Protein AF-A0A2S5W357-F1 (afdb_monomer_lite)

pLDDT: mean 71.9, std 17.05, range [41.19, 92.12]

Secondary structure (DSSP, 8-state):
------------PPP------------------------PPPPPEE-HHHHHHHHHHHHHHHH--SS--EEE--SS-EE--TTEEEEEEEEETTEEEEEEEEEEEEE-GGG-S--EEEEEEEEEE----

Structure (mmCIF, N/CA/C/O backbone):
data_AF-A0A2S5W357-F1
#
_entry.id   AF-A0A2S5W357-F1
#
loop_
_atom_site.group_PDB
_atom_site.id
_atom_site.type_symbol
_atom_site.label_atom_id
_atom_site.label_alt_id
_atom_site.label_comp_id
_atom_site.label_asym_id
_atom_site.label_entity_id
_atom_site.label_seq_id
_atom_site.pdbx_PDB_ins_code
_atom_site.Cartn_x
_atom_site.Cartn_y
_atom_site.Cartn_z
_atom_site.occupancy
_atom_site.B_iso_or_equiv
_atom_site.auth_seq_id
_atom_site.auth_comp_id
_atom_site.auth_asym_id
_atom_site.auth_atom_id
_atom_site.pdbx_PDB_model_num
ATOM 1 N N . MET A 1 1 ? -16.949 -3.549 -40.403 1.00 44.03 1 MET A N 1
ATOM 2 C CA . MET A 1 1 ? -16.863 -5.021 -40.494 1.00 44.03 1 MET A CA 1
ATOM 3 C C . MET A 1 1 ? -15.623 -5.370 -41.298 1.00 44.03 1 MET A C 1
ATOM 5 O O . MET A 1 1 ? -15.683 -5.336 -42.517 1.00 44.03 1 MET A O 1
ATOM 9 N N . LEU A 1 2 ? -14.499 -5.624 -40.631 1.00 41.19 2 LEU A N 1
ATOM 10 C CA . LEU A 1 2 ? -13.379 -6.359 -41.217 1.00 41.19 2 LEU A CA 1
ATOM 11 C C . LEU A 1 2 ? -12.929 -7.363 -40.164 1.00 41.19 2 LEU A C 1
ATOM 13 O O . LEU A 1 2 ? -12.355 -7.003 -39.142 1.00 41.19 2 LEU A O 1
ATOM 17 N N . ASP A 1 3 ? -13.316 -8.598 -40.427 1.00 41.88 3 ASP A N 1
ATOM 18 C CA . ASP A 1 3 ? -12.943 -9.803 -39.713 1.00 41.88 3 ASP A CA 1
ATOM 19 C C . ASP A 1 3 ? -12.015 -10.614 -40.640 1.00 41.88 3 ASP A C 1
ATOM 21 O O . ASP A 1 3 ? -11.984 -10.366 -41.848 1.00 41.88 3 ASP A O 1
ATOM 25 N N . LEU A 1 4 ? -11.335 -11.602 -40.057 1.00 44.12 4 LEU A N 1
ATOM 26 C CA . LEU A 1 4 ? -10.499 -12.656 -40.658 1.00 44.12 4 LEU A CA 1
ATOM 27 C C . LEU A 1 4 ? -8.994 -12.385 -40.890 1.00 44.12 4 LEU A C 1
ATOM 29 O O . LEU A 1 4 ? -8.547 -11.927 -41.935 1.00 44.12 4 LEU A O 1
ATOM 33 N N . HIS A 1 5 ? -8.231 -12.784 -39.864 1.00 45.47 5 HIS A N 1
ATOM 34 C CA . HIS A 1 5 ? -7.127 -13.767 -39.839 1.00 45.47 5 HIS A CA 1
ATOM 35 C C . HIS A 1 5 ? -6.229 -14.025 -41.085 1.00 45.47 5 HIS A C 1
ATOM 37 O O . HIS A 1 5 ? -6.704 -14.125 -42.214 1.00 45.47 5 HIS A O 1
ATOM 43 N N . PRO A 1 6 ? -4.915 -14.268 -40.859 1.00 57.97 6 PRO A N 1
ATOM 44 C CA . PRO A 1 6 ? -3.884 -14.414 -41.894 1.00 57.97 6 PRO A CA 1
ATOM 45 C C . PRO A 1 6 ? -3.855 -15.800 -42.573 1.00 57.97 6 PRO A C 1
ATOM 47 O O . PRO A 1 6 ? -4.097 -16.816 -41.915 1.00 57.97 6 PRO A O 1
ATOM 50 N N . PRO A 1 7 ? -3.429 -15.897 -43.849 1.00 52.69 7 PRO A N 1
ATOM 51 C CA . PRO A 1 7 ? -3.085 -17.175 -44.453 1.00 52.69 7 PRO A CA 1
ATOM 52 C C . PRO A 1 7 ? -1.641 -17.599 -44.126 1.00 52.69 7 PRO A C 1
ATOM 54 O O . PRO A 1 7 ? -0.664 -16.997 -44.560 1.00 52.69 7 PRO A O 1
ATOM 57 N N . VAL A 1 8 ? -1.557 -18.680 -43.349 1.00 48.19 8 VAL A N 1
ATOM 58 C CA . VAL A 1 8 ? -0.838 -19.933 -43.649 1.00 48.19 8 VAL A CA 1
ATOM 59 C C . VAL A 1 8 ? 0.577 -19.828 -44.245 1.00 48.19 8 VAL A C 1
ATOM 61 O O . VAL A 1 8 ? 0.796 -19.499 -45.408 1.00 48.19 8 VAL A O 1
ATOM 64 N N . ALA A 1 9 ? 1.529 -20.286 -43.430 1.00 46.00 9 ALA A N 1
ATOM 65 C CA . ALA A 1 9 ? 2.921 -20.560 -43.754 1.00 46.00 9 ALA A CA 1
ATOM 66 C C . ALA A 1 9 ? 3.097 -21.506 -44.959 1.00 46.00 9 ALA A C 1
ATOM 68 O O . ALA A 1 9 ? 2.652 -22.656 -44.941 1.00 46.00 9 ALA A O 1
ATOM 69 N N . LEU A 1 10 ? 3.850 -21.050 -45.964 1.00 43.28 10 LEU A N 1
ATOM 70 C CA . LEU A 1 10 ? 4.354 -21.879 -47.057 1.00 43.28 10 LEU A CA 1
ATOM 71 C C . LEU A 1 10 ? 5.835 -22.210 -46.836 1.00 43.28 10 LEU A C 1
ATOM 73 O O . LEU A 1 10 ? 6.728 -21.370 -46.798 1.00 43.28 10 LEU A O 1
ATOM 77 N N . LYS A 1 11 ? 6.028 -23.511 -46.647 1.00 42.84 11 LYS A N 1
ATOM 78 C CA . LYS A 1 11 ? 7.228 -24.271 -46.317 1.00 42.84 11 LYS A CA 1
ATOM 79 C C . LYS A 1 11 ? 8.276 -24.189 -47.434 1.00 42.84 11 LYS A C 1
ATOM 81 O O . LYS A 1 11 ? 8.133 -24.843 -48.465 1.00 42.84 11 LYS A O 1
ATOM 86 N N . ALA A 1 12 ? 9.355 -23.440 -47.214 1.00 43.25 12 ALA A N 1
ATOM 87 C CA . ALA A 1 12 ? 10.519 -23.454 -48.096 1.00 43.25 12 ALA A CA 1
ATOM 88 C C . ALA A 1 12 ? 11.345 -24.732 -47.856 1.00 43.25 12 ALA A C 1
ATOM 90 O O . ALA A 1 12 ? 11.913 -24.930 -46.783 1.00 43.25 12 ALA A O 1
ATOM 91 N N . ARG A 1 13 ? 11.389 -25.625 -48.853 1.00 46.72 13 ARG A N 1
ATOM 92 C CA . ARG A 1 13 ? 12.332 -26.752 -48.913 1.00 46.72 13 ARG A CA 1
ATOM 93 C C . ARG A 1 13 ? 13.690 -26.227 -49.395 1.00 46.72 13 ARG A C 1
ATOM 95 O O . ARG A 1 13 ? 13.759 -25.789 -50.543 1.00 46.72 13 ARG A O 1
ATOM 102 N N . PRO A 1 14 ? 14.773 -26.298 -48.607 1.00 45.72 14 PRO A N 1
ATOM 103 C CA . PRO A 1 14 ? 16.099 -26.069 -49.152 1.00 45.72 14 PRO A CA 1
ATOM 104 C C . PRO A 1 14 ? 16.540 -27.288 -49.969 1.00 45.72 14 PRO A C 1
ATOM 106 O O . PRO A 1 14 ? 16.554 -28.430 -49.509 1.00 45.72 14 PRO A O 1
ATOM 109 N N . SER A 1 15 ? 16.838 -26.994 -51.230 1.00 43.06 15 SER A N 1
ATOM 110 C CA . SER A 1 15 ? 17.307 -27.894 -52.272 1.00 43.06 15 SER A CA 1
ATOM 111 C C . SER A 1 15 ? 18.612 -28.582 -51.863 1.00 43.06 15 SER A C 1
ATOM 113 O O . SER A 1 15 ? 19.603 -27.930 -51.537 1.00 43.06 15 SER A O 1
ATOM 115 N N . ALA A 1 16 ? 18.604 -29.912 -51.893 1.00 49.97 16 ALA A N 1
ATOM 116 C CA . ALA A 1 16 ? 19.774 -30.746 -51.685 1.00 49.97 16 ALA A CA 1
ATOM 117 C C . ALA A 1 16 ? 20.784 -30.534 -52.822 1.00 49.97 16 ALA A C 1
ATOM 119 O O . ALA A 1 16 ? 20.517 -30.889 -53.971 1.00 49.97 16 ALA A O 1
ATOM 120 N N . ARG A 1 17 ? 21.973 -30.006 -52.514 1.00 50.59 17 ARG A N 1
ATOM 121 C CA . ARG A 1 17 ? 23.129 -30.106 -53.411 1.00 50.59 17 ARG A CA 1
ATOM 122 C C . ARG A 1 17 ? 24.442 -30.219 -52.638 1.00 50.59 17 ARG A C 1
ATOM 124 O O . ARG A 1 17 ? 24.910 -29.262 -52.043 1.00 50.59 17 ARG A O 1
ATOM 131 N N . ARG A 1 18 ? 25.039 -31.404 -52.805 1.00 47.56 18 ARG A N 1
ATOM 132 C CA . ARG A 1 18 ? 26.473 -31.737 -52.764 1.00 47.56 18 ARG A CA 1
ATOM 133 C C . ARG A 1 18 ? 27.181 -31.689 -51.406 1.00 47.56 18 ARG A C 1
ATOM 135 O O . ARG A 1 18 ? 27.833 -30.726 -51.034 1.00 47.56 18 ARG A O 1
ATOM 142 N N . THR A 1 19 ? 27.165 -32.857 -50.773 1.00 50.59 19 THR A N 1
ATOM 143 C CA . THR A 1 19 ? 28.212 -33.392 -49.897 1.00 50.59 19 THR A CA 1
ATOM 144 C C . THR A 1 19 ? 29.524 -33.613 -50.662 1.00 50.59 19 THR A C 1
ATOM 146 O O . THR A 1 19 ? 29.613 -34.562 -51.435 1.00 50.59 19 THR A O 1
ATOM 149 N N . VAL A 1 20 ? 30.528 -32.767 -50.427 1.00 47.44 20 VAL A N 1
ATOM 150 C CA . VAL A 1 20 ? 31.981 -33.038 -50.530 1.00 47.44 20 VAL A CA 1
ATOM 151 C C . VAL A 1 20 ? 32.603 -31.984 -49.597 1.00 47.44 20 VAL A C 1
ATOM 153 O O . VAL A 1 20 ? 32.509 -30.801 -49.882 1.00 47.44 20 VAL A O 1
ATOM 156 N N . GLY A 1 21 ? 33.026 -32.272 -48.370 1.00 45.06 21 GLY A N 1
ATOM 157 C CA . GLY A 1 21 ? 34.066 -33.223 -48.019 1.00 45.06 21 GLY A CA 1
ATOM 158 C C . GLY A 1 21 ? 35.391 -32.472 -47.932 1.00 45.06 21 GLY A C 1
ATOM 159 O O . GLY A 1 21 ? 36.108 -32.501 -48.911 1.00 45.06 21 GLY A O 1
ATOM 160 N N . TRP A 1 22 ? 35.692 -31.818 -46.803 1.00 43.44 22 TRP A N 1
ATOM 161 C CA . TRP A 1 22 ? 37.060 -31.498 -46.370 1.00 43.44 22 TRP A CA 1
ATOM 162 C C . TRP A 1 22 ? 37.102 -31.515 -44.840 1.00 43.44 22 TRP A C 1
ATOM 164 O O . TRP A 1 22 ? 36.551 -30.656 -44.156 1.00 43.44 22 TRP A O 1
ATOM 174 N N . VAL A 1 23 ? 37.710 -32.581 -44.328 1.00 50.44 23 VAL A N 1
ATOM 175 C CA . VAL A 1 23 ? 38.235 -32.688 -42.971 1.00 50.44 23 VAL A CA 1
ATOM 176 C C . VAL A 1 23 ? 39.488 -31.815 -42.882 1.00 50.44 23 VAL A C 1
ATOM 178 O O . VAL A 1 23 ? 40.241 -31.725 -43.848 1.00 50.44 23 VAL A O 1
ATOM 181 N N . ALA A 1 24 ? 39.721 -31.301 -41.674 1.00 46.69 24 ALA A N 1
ATOM 182 C CA . ALA A 1 24 ? 40.956 -30.731 -41.140 1.00 46.69 24 ALA A CA 1
ATOM 183 C C . ALA A 1 24 ? 41.058 -29.200 -41.111 1.00 46.69 24 ALA A C 1
ATOM 185 O O . ALA A 1 24 ? 40.711 -28.493 -42.048 1.00 46.69 24 ALA A O 1
ATOM 186 N N . LEU A 1 25 ? 41.663 -28.758 -40.003 1.00 48.97 25 LEU A N 1
ATOM 187 C CA . LEU A 1 25 ? 42.174 -27.423 -39.711 1.00 48.97 25 LEU A CA 1
ATOM 188 C C . LEU A 1 25 ? 41.140 -26.377 -39.281 1.00 48.97 25 LEU A C 1
ATOM 190 O O . LEU A 1 25 ? 40.633 -25.600 -40.080 1.00 48.97 25 LEU A O 1
ATOM 194 N N . SER A 1 26 ? 40.922 -26.287 -37.966 1.00 47.47 26 SER A N 1
ATOM 195 C CA . SER A 1 26 ? 41.348 -25.112 -37.184 1.00 47.47 26 SER A CA 1
ATOM 196 C C . SER A 1 26 ? 41.076 -25.353 -35.696 1.00 47.47 26 SER A C 1
ATOM 198 O O . SER A 1 26 ? 39.997 -25.081 -35.177 1.00 47.47 26 SER A O 1
ATOM 200 N N . LEU A 1 27 ? 42.089 -25.891 -35.007 1.00 53.50 27 LEU A N 1
ATOM 201 C CA . LEU A 1 27 ? 42.325 -25.564 -33.602 1.00 53.50 27 LEU A CA 1
ATOM 202 C C . LEU A 1 27 ? 42.475 -24.034 -33.473 1.00 53.50 27 LEU A C 1
ATOM 204 O O . LEU A 1 27 ? 43.010 -23.408 -34.381 1.00 53.50 27 LEU A O 1
ATOM 208 N N . LEU A 1 28 ? 42.091 -23.487 -32.315 1.00 48.28 28 LEU A N 1
ATOM 209 C CA . LEU A 1 28 ? 42.114 -22.067 -31.916 1.00 48.28 28 LEU A CA 1
ATOM 210 C C . LEU A 1 28 ? 40.878 -21.242 -32.307 1.00 48.28 28 LEU A C 1
ATOM 212 O O . LEU A 1 28 ? 40.906 -20.342 -33.140 1.00 48.28 28 LEU A O 1
ATOM 216 N N . SER A 1 29 ? 39.802 -21.441 -31.554 1.00 47.69 29 SER A N 1
ATOM 217 C CA . SER A 1 29 ? 38.907 -20.336 -31.184 1.00 47.69 29 SER A CA 1
ATOM 218 C C . SER A 1 29 ? 38.490 -20.488 -29.724 1.00 47.69 29 SER A C 1
ATOM 220 O O . SER A 1 29 ? 37.317 -20.431 -29.378 1.00 47.69 29 SER A O 1
ATOM 222 N N . LEU A 1 30 ? 39.480 -20.701 -28.849 1.00 52.53 30 LEU A N 1
ATOM 223 C CA . LEU A 1 30 ? 39.346 -20.528 -27.401 1.00 52.53 30 LEU A CA 1
ATOM 224 C C . LEU A 1 30 ? 39.352 -19.012 -27.099 1.00 52.53 30 LEU A C 1
ATOM 226 O O . LEU A 1 30 ? 40.248 -18.482 -26.452 1.00 52.53 30 LEU A O 1
ATOM 230 N N . GLY A 1 31 ? 38.406 -18.287 -27.699 1.00 49.78 31 GLY A N 1
ATOM 231 C CA . GLY A 1 31 ? 38.262 -16.842 -27.574 1.00 49.78 31 GLY A CA 1
ATOM 232 C C . GLY A 1 31 ? 37.367 -16.510 -26.390 1.00 49.78 31 GLY A C 1
ATOM 233 O O . GLY A 1 31 ? 36.153 -16.634 -26.491 1.00 49.78 31 GLY A O 1
ATOM 234 N N . CYS A 1 32 ? 37.996 -16.140 -25.275 1.00 48.06 32 CYS A N 1
ATOM 235 C CA . CYS A 1 32 ? 37.459 -15.442 -24.106 1.00 48.06 32 CYS A CA 1
ATOM 236 C C . CYS A 1 32 ? 35.949 -15.119 -24.115 1.00 48.06 32 CYS A C 1
ATOM 238 O O . CYS A 1 32 ? 35.547 -13.993 -24.395 1.00 48.06 32 CYS A O 1
ATOM 240 N N . LEU A 1 33 ? 35.122 -16.056 -23.648 1.00 50.97 33 LEU A N 1
ATOM 241 C CA . LEU A 1 33 ? 33.847 -15.745 -22.983 1.00 50.97 33 LEU A CA 1
ATOM 242 C C . LEU A 1 33 ? 34.107 -15.476 -21.490 1.00 50.97 33 LEU A C 1
ATOM 244 O O . LEU A 1 33 ? 33.464 -16.031 -20.606 1.00 50.97 33 LEU A O 1
ATOM 248 N N . THR A 1 34 ? 35.112 -14.657 -21.185 1.00 54.38 34 THR A N 1
ATOM 249 C CA . THR A 1 34 ? 35.384 -14.193 -19.824 1.00 54.38 34 THR A CA 1
ATOM 250 C C . THR A 1 34 ? 34.930 -12.751 -19.701 1.00 54.38 34 THR A C 1
ATOM 252 O O . THR A 1 34 ? 35.588 -11.843 -20.203 1.00 54.38 34 THR A O 1
ATOM 255 N N . GLY A 1 35 ? 33.837 -12.556 -18.968 1.00 52.12 35 GLY A N 1
ATOM 256 C CA . GLY A 1 35 ? 33.705 -11.373 -18.128 1.00 52.12 35 GLY A CA 1
ATOM 257 C C . GLY A 1 35 ? 32.942 -10.201 -18.723 1.00 52.12 35 GLY A C 1
ATOM 258 O O . GLY A 1 35 ? 33.390 -9.070 -18.593 1.00 52.12 35 GLY A O 1
ATOM 259 N N . LEU A 1 36 ? 31.736 -10.429 -19.245 1.00 54.34 36 LEU A N 1
ATOM 260 C CA . LEU A 1 36 ? 30.692 -9.433 -19.016 1.00 54.34 36 LEU A CA 1
ATOM 261 C C . LEU A 1 36 ? 30.061 -9.765 -17.659 1.00 54.34 36 LEU A C 1
ATOM 263 O O . LEU A 1 36 ? 29.008 -10.394 -17.578 1.00 54.34 36 LEU A O 1
ATOM 267 N N . PHE A 1 37 ? 30.746 -9.400 -16.570 1.00 57.56 37 PHE A N 1
ATOM 268 C CA . PHE A 1 37 ? 30.045 -9.180 -15.310 1.00 57.56 37 PHE A CA 1
ATOM 269 C C . PHE A 1 37 ? 29.103 -8.016 -15.592 1.00 57.56 37 PHE A C 1
ATOM 271 O O . PHE A 1 37 ? 29.499 -6.854 -15.546 1.00 57.56 37 PHE A O 1
ATOM 278 N N . ALA A 1 38 ? 27.877 -8.335 -16.001 1.00 57.25 38 ALA A N 1
ATOM 279 C CA . ALA A 1 38 ? 26.797 -7.381 -15.991 1.00 57.25 38 ALA A CA 1
ATOM 280 C C . ALA A 1 38 ? 26.681 -6.928 -14.536 1.00 57.25 38 ALA A C 1
ATOM 282 O O . ALA A 1 38 ? 26.153 -7.652 -13.694 1.00 57.25 38 ALA A O 1
ATOM 283 N N . SER A 1 39 ? 27.241 -5.759 -14.230 1.00 55.88 39 SER A N 1
ATOM 284 C CA . SER A 1 39 ? 26.884 -4.986 -13.052 1.00 55.88 39 SER A CA 1
ATOM 285 C C . SER A 1 39 ? 25.405 -4.658 -13.208 1.00 55.88 39 SER A C 1
ATOM 287 O O . SER A 1 39 ? 25.053 -3.595 -13.714 1.00 55.88 39 SER A O 1
ATOM 289 N N . GLN A 1 40 ? 24.530 -5.615 -12.886 1.00 60.47 40 GLN A N 1
ATOM 290 C CA . GLN A 1 40 ? 23.112 -5.338 -12.769 1.00 60.47 40 GLN A CA 1
ATOM 291 C C . GLN A 1 40 ? 23.016 -4.248 -11.704 1.00 60.47 40 GLN A C 1
ATOM 293 O O . GLN A 1 40 ? 23.504 -4.463 -10.587 1.00 60.47 40 GLN A O 1
ATOM 298 N N . PRO A 1 41 ? 22.495 -3.057 -12.049 1.00 63.34 41 PRO A N 1
ATOM 299 C CA . PRO A 1 41 ? 22.303 -2.022 -11.055 1.00 63.34 41 PRO A CA 1
ATOM 300 C C . PRO A 1 41 ? 21.483 -2.628 -9.908 1.00 63.34 41 PRO A C 1
ATOM 302 O O . PRO A 1 41 ? 20.581 -3.434 -10.170 1.00 63.34 41 PRO A O 1
ATOM 305 N N . PRO A 1 42 ? 21.827 -2.319 -8.645 1.00 66.12 42 PRO A N 1
ATOM 306 C CA . PRO A 1 42 ? 21.073 -2.828 -7.511 1.00 66.12 42 PRO A CA 1
ATOM 307 C C . PRO A 1 42 ? 19.597 -2.494 -7.719 1.00 66.12 42 PRO A C 1
ATOM 309 O O . PRO A 1 42 ? 19.271 -1.388 -8.157 1.00 66.12 42 PRO A O 1
ATOM 312 N N . ALA A 1 43 ? 18.721 -3.463 -7.441 1.00 68.88 43 ALA A N 1
ATOM 313 C CA . ALA A 1 43 ? 17.289 -3.256 -7.590 1.00 68.88 43 ALA A CA 1
ATOM 314 C C . ALA A 1 43 ? 16.878 -1.989 -6.816 1.00 68.88 43 ALA A C 1
ATOM 316 O O . ALA A 1 43 ? 17.335 -1.800 -5.681 1.00 68.88 43 ALA A O 1
ATOM 317 N N . PRO A 1 44 ? 16.055 -1.108 -7.410 1.00 78.94 44 PRO A N 1
ATOM 318 C CA . PRO A 1 44 ? 15.564 0.070 -6.711 1.00 78.94 44 PRO A CA 1
ATOM 319 C C . PRO A 1 44 ? 14.878 -0.371 -5.415 1.00 78.94 44 PRO A C 1
ATOM 321 O O . PRO A 1 44 ? 14.139 -1.348 -5.416 1.00 78.94 44 PRO A O 1
ATOM 324 N N . ARG A 1 45 ? 15.132 0.313 -4.298 1.00 83.44 45 ARG A N 1
ATOM 325 C CA . ARG A 1 45 ? 14.508 0.000 -3.004 1.00 83.44 45 ARG A CA 1
ATOM 326 C C . ARG A 1 45 ? 13.586 1.122 -2.568 1.00 83.44 45 ARG A C 1
ATOM 328 O O . ARG A 1 45 ? 13.877 2.291 -2.810 1.00 83.44 45 ARG A O 1
ATOM 335 N N . ILE A 1 46 ? 12.498 0.755 -1.901 1.00 85.69 46 ILE A N 1
ATOM 336 C CA . ILE A 1 46 ? 11.588 1.683 -1.232 1.00 85.69 46 ILE A CA 1
ATOM 337 C C . ILE A 1 46 ? 11.450 1.269 0.229 1.00 85.69 46 ILE A C 1
ATOM 339 O O . ILE A 1 46 ? 11.299 0.082 0.525 1.00 85.69 46 ILE A O 1
ATOM 343 N N . SER A 1 47 ? 11.517 2.234 1.145 1.00 88.25 47 SER A N 1
ATOM 344 C CA . SER A 1 47 ? 11.259 1.938 2.551 1.00 88.25 47 SER A CA 1
ATOM 345 C C . SER A 1 47 ? 9.768 1.738 2.787 1.00 88.25 47 SER A C 1
ATOM 347 O O . SER A 1 47 ? 8.931 2.367 2.130 1.00 88.25 47 SER A O 1
ATOM 349 N N . ALA A 1 48 ? 9.414 0.885 3.746 1.00 86.62 48 ALA A N 1
ATOM 350 C CA . ALA A 1 48 ? 8.010 0.638 4.054 1.00 86.62 48 ALA A CA 1
ATOM 351 C C . ALA A 1 48 ? 7.278 1.908 4.527 1.00 86.62 48 ALA A C 1
ATOM 353 O O . ALA A 1 48 ? 6.118 2.103 4.181 1.00 86.62 48 ALA A O 1
ATOM 354 N N . ALA A 1 49 ? 7.974 2.834 5.198 1.00 86.81 49 ALA A N 1
ATOM 355 C CA . ALA A 1 49 ? 7.420 4.138 5.566 1.00 86.81 49 ALA A CA 1
ATOM 356 C C . ALA A 1 49 ? 7.082 5.006 4.338 1.00 86.81 49 ALA A C 1
ATOM 358 O O . ALA A 1 49 ? 6.027 5.639 4.287 1.00 86.81 49 ALA A O 1
ATOM 359 N N . GLN A 1 50 ? 7.949 5.018 3.317 1.00 87.81 50 GLN A N 1
ATOM 360 C CA . GLN A 1 50 ? 7.657 5.720 2.064 1.00 87.81 50 GLN A CA 1
ATOM 361 C C . GLN A 1 50 ? 6.503 5.070 1.304 1.00 87.81 50 GLN A C 1
ATOM 363 O O . GLN A 1 50 ? 5.711 5.771 0.673 1.00 87.81 50 GLN A O 1
ATOM 368 N N . LEU A 1 51 ? 6.411 3.741 1.354 1.00 86.75 51 LEU A N 1
ATOM 369 C CA . LEU A 1 51 ? 5.306 3.010 0.756 1.00 86.75 51 LEU A CA 1
ATOM 370 C C . LEU A 1 51 ? 3.982 3.341 1.458 1.00 86.75 51 LEU A C 1
ATOM 372 O O . LEU A 1 51 ? 3.028 3.727 0.787 1.00 86.75 51 LEU A O 1
ATOM 376 N N . ALA A 1 52 ? 3.958 3.276 2.790 1.00 88.69 52 ALA A N 1
ATOM 377 C CA . ALA A 1 52 ? 2.792 3.571 3.615 1.00 88.69 52 ALA A CA 1
ATOM 378 C C . ALA A 1 52 ? 2.259 4.986 3.370 1.00 88.69 52 ALA A C 1
ATOM 380 O O . ALA A 1 52 ? 1.062 5.164 3.152 1.00 88.69 52 ALA A O 1
ATOM 381 N N . GLU A 1 53 ? 3.140 5.987 3.302 1.00 89.50 53 GLU A N 1
ATOM 382 C CA . GLU A 1 53 ? 2.728 7.366 3.037 1.00 89.50 53 GLU A CA 1
ATOM 383 C C . GLU A 1 53 ? 2.090 7.524 1.651 1.00 89.50 53 GLU A C 1
ATOM 385 O O . GLU A 1 53 ? 1.064 8.187 1.491 1.00 89.50 53 GLU A O 1
ATOM 390 N N . ARG A 1 54 ? 2.650 6.873 0.627 1.00 88.06 54 ARG A N 1
ATOM 391 C CA . ARG A 1 54 ? 2.065 6.934 -0.716 1.00 88.06 54 ARG A CA 1
ATOM 392 C C . ARG A 1 54 ? 0.733 6.190 -0.788 1.00 88.06 54 ARG A C 1
ATOM 394 O O . ARG A 1 54 ? -0.195 6.682 -1.427 1.00 88.06 54 ARG A O 1
ATOM 401 N N . VAL A 1 55 ? 0.624 5.033 -0.135 1.00 87.94 55 VAL A N 1
ATOM 402 C CA . VAL A 1 55 ? -0.634 4.281 -0.024 1.00 87.94 55 VAL A CA 1
ATOM 403 C C . VAL A 1 55 ? -1.686 5.123 0.690 1.00 87.94 55 VAL A C 1
ATOM 405 O O . VAL A 1 55 ? -2.798 5.219 0.185 1.00 87.94 55 VAL A O 1
ATOM 408 N N . ARG A 1 56 ? -1.328 5.829 1.769 1.00 88.12 56 ARG A N 1
ATOM 409 C CA . ARG A 1 56 ? -2.212 6.753 2.496 1.00 88.12 56 ARG A CA 1
ATOM 410 C C . ARG A 1 56 ? -2.771 7.845 1.588 1.00 88.12 56 ARG A C 1
ATOM 412 O O . ARG A 1 56 ? -3.984 8.018 1.515 1.00 88.12 56 ARG A O 1
ATOM 419 N N . VAL A 1 57 ? -1.906 8.548 0.853 1.00 88.00 57 VAL A N 1
ATOM 420 C CA . VAL A 1 57 ? -2.325 9.620 -0.069 1.00 88.00 57 VAL A CA 1
ATOM 421 C C . VAL A 1 57 ? -3.260 9.084 -1.154 1.00 88.00 57 VAL A C 1
ATOM 423 O O . VAL A 1 57 ? -4.294 9.692 -1.436 1.00 88.00 57 VAL A O 1
ATOM 426 N N . VAL A 1 58 ? -2.930 7.936 -1.752 1.00 85.50 58 VAL A N 1
ATOM 427 C CA . VAL A 1 58 ? -3.764 7.348 -2.809 1.00 85.50 58 VAL A CA 1
ATOM 428 C C . VAL A 1 58 ? -5.078 6.804 -2.250 1.00 85.50 58 VAL A C 1
ATOM 430 O O . VAL A 1 58 ? -6.111 6.998 -2.884 1.00 85.50 58 VAL A O 1
ATOM 433 N N . ALA A 1 59 ? -5.069 6.179 -1.074 1.00 82.75 59 ALA A N 1
ATOM 434 C CA . ALA A 1 59 ? -6.268 5.693 -0.398 1.00 82.75 59 ALA A CA 1
ATOM 435 C C . ALA A 1 59 ? -7.228 6.847 -0.087 1.00 82.75 59 ALA A C 1
ATOM 437 O O . ALA A 1 59 ? -8.405 6.767 -0.420 1.00 82.75 59 ALA A O 1
ATOM 438 N N . MET A 1 60 ? -6.730 7.967 0.442 1.00 84.75 60 MET A N 1
ATOM 439 C CA . MET A 1 60 ? -7.564 9.152 0.672 1.00 84.75 60 MET A CA 1
ATOM 440 C C . MET A 1 60 ? -8.130 9.715 -0.638 1.00 84.75 60 MET A C 1
ATOM 442 O O . MET A 1 60 ? -9.323 10.002 -0.724 1.00 84.75 60 MET A O 1
ATOM 446 N N . ALA A 1 61 ? -7.296 9.830 -1.677 1.00 83.94 61 ALA A N 1
ATOM 447 C CA . ALA A 1 61 ? -7.709 10.392 -2.960 1.00 83.94 61 ALA A CA 1
ATOM 448 C C . ALA A 1 61 ? -8.707 9.504 -3.725 1.00 83.94 61 ALA A C 1
ATOM 450 O O . ALA A 1 61 ? -9.614 10.026 -4.371 1.00 83.94 61 ALA A O 1
ATOM 451 N N . LYS A 1 62 ? -8.542 8.175 -3.684 1.00 77.44 62 LYS A N 1
ATOM 452 C CA . LYS A 1 62 ? -9.368 7.224 -4.446 1.00 77.44 62 LYS A CA 1
ATOM 453 C C . LYS A 1 62 ? -10.586 6.724 -3.686 1.00 77.44 62 LYS A C 1
ATOM 455 O O . LYS A 1 62 ? -11.634 6.549 -4.297 1.00 77.44 62 LYS A O 1
ATOM 460 N N . SER A 1 63 ? -10.448 6.471 -2.389 1.00 71.44 63 SER A N 1
ATOM 461 C CA . SER A 1 63 ? -11.519 5.881 -1.585 1.00 71.44 63 SER A CA 1
ATOM 462 C C . SER A 1 63 ? -12.479 6.932 -1.030 1.00 71.44 63 SER A C 1
ATOM 464 O O . SER A 1 63 ? -13.496 6.570 -0.448 1.00 71.44 63 SER A O 1
ATOM 466 N N . GLY A 1 64 ? -12.172 8.227 -1.186 1.00 71.88 64 GLY A N 1
ATOM 467 C CA . GLY A 1 64 ? -13.018 9.313 -0.686 1.00 71.88 64 GLY A CA 1
ATOM 468 C C . GLY A 1 64 ? -13.203 9.274 0.833 1.00 71.88 64 GLY A C 1
ATOM 469 O O . GLY A 1 64 ? -14.217 9.746 1.343 1.00 71.88 64 GLY A O 1
ATOM 470 N N . MET A 1 65 ? -12.250 8.674 1.555 1.00 76.88 65 MET A N 1
ATOM 471 C CA . MET A 1 65 ? -12.289 8.575 3.011 1.00 76.88 65 MET A CA 1
ATOM 472 C C . MET A 1 65 ? -12.269 9.982 3.615 1.00 76.88 65 MET A C 1
ATOM 474 O O . MET A 1 65 ? -11.396 10.792 3.308 1.00 76.88 65 MET A O 1
ATOM 478 N N . SER A 1 66 ? -13.231 10.271 4.492 1.00 78.12 66 SER A N 1
ATOM 479 C CA . SER A 1 66 ? -13.324 11.549 5.213 1.00 78.12 66 SER A CA 1
ATOM 480 C C . SER A 1 66 ? -12.373 11.643 6.412 1.00 78.12 66 SER A C 1
ATOM 482 O O . SER A 1 66 ? -12.351 12.655 7.107 1.00 78.12 66 SER A O 1
ATOM 484 N N . TRP A 1 67 ? -11.624 10.578 6.684 1.00 81.38 67 TRP A N 1
ATOM 485 C CA . TRP A 1 67 ? -10.699 10.426 7.802 1.00 81.38 67 TRP A CA 1
ATOM 486 C C . TRP A 1 67 ? -9.291 10.138 7.277 1.00 81.38 67 TRP A C 1
ATOM 488 O O . TRP A 1 67 ? -9.113 9.740 6.125 1.00 81.38 67 TRP A O 1
ATOM 498 N N . THR A 1 68 ? -8.278 10.383 8.111 1.00 86.25 68 THR A N 1
ATOM 499 C CA . THR A 1 68 ? -6.883 10.093 7.753 1.00 86.25 68 THR A CA 1
ATOM 500 C C . THR A 1 68 ? -6.545 8.667 8.169 1.00 86.25 68 THR A C 1
ATOM 502 O O . THR A 1 68 ? -6.498 8.413 9.374 1.00 86.25 68 THR A O 1
ATOM 505 N N . PRO A 1 69 ? -6.288 7.749 7.222 1.00 86.19 69 PRO A N 1
ATOM 506 C CA . PRO A 1 69 ? -5.975 6.384 7.580 1.00 86.19 69 PRO A CA 1
ATOM 507 C C . PRO A 1 69 ? -4.580 6.226 8.151 1.00 86.19 69 PRO A C 1
ATOM 509 O O . PRO A 1 69 ? -3.626 6.863 7.694 1.00 86.19 69 PRO A O 1
ATOM 512 N N . VAL A 1 70 ? -4.472 5.313 9.111 1.00 90.06 70 VAL A N 1
ATOM 513 C CA . VAL A 1 70 ? -3.198 4.703 9.462 1.00 90.06 70 VAL A CA 1
ATOM 514 C C . VAL A 1 70 ? -2.941 3.593 8.457 1.00 90.06 70 VAL A C 1
ATOM 516 O O . VAL A 1 70 ? -3.836 2.802 8.161 1.00 90.06 70 VAL A O 1
ATOM 519 N N . VAL A 1 71 ? -1.733 3.580 7.902 1.00 90.12 71 VAL A N 1
ATOM 520 C CA . VAL A 1 71 ? -1.297 2.586 6.924 1.00 90.12 71 VAL A CA 1
ATOM 521 C C . VAL A 1 71 ? -0.023 1.938 7.437 1.00 90.12 71 VAL A C 1
ATOM 523 O O . VAL A 1 71 ? 0.948 2.641 7.715 1.00 90.12 71 VAL A O 1
ATOM 526 N N . ASP A 1 72 ? -0.020 0.615 7.516 1.00 91.44 72 ASP A N 1
ATOM 527 C CA . ASP A 1 72 ? 1.155 -0.182 7.851 1.00 91.44 72 ASP A CA 1
ATOM 528 C C . ASP A 1 72 ? 1.471 -1.146 6.708 1.00 91.44 72 ASP A C 1
ATOM 530 O O . ASP A 1 72 ? 0.693 -2.040 6.388 1.00 91.44 72 ASP A O 1
ATOM 534 N N . CYS A 1 73 ? 2.623 -0.944 6.072 1.00 88.62 73 CYS A N 1
ATOM 535 C CA . CYS A 1 73 ? 3.142 -1.803 5.007 1.00 88.62 73 CYS A CA 1
ATOM 536 C C . CYS A 1 73 ? 4.305 -2.691 5.498 1.00 88.62 73 CYS A C 1
ATOM 538 O O . CYS A 1 73 ? 5.084 -3.205 4.689 1.00 88.62 73 CYS A O 1
ATOM 540 N N . GLY A 1 74 ? 4.456 -2.834 6.818 1.00 87.88 74 GLY A N 1
ATOM 541 C CA . GLY A 1 74 ? 5.575 -3.469 7.501 1.00 87.88 74 GLY A CA 1
ATOM 542 C C . GLY A 1 74 ? 6.723 -2.505 7.816 1.00 87.88 74 GLY A C 1
ATOM 543 O O . GLY A 1 74 ? 6.651 -1.302 7.591 1.00 87.88 74 GLY A O 1
ATOM 544 N N . GLU A 1 75 ? 7.828 -3.055 8.323 1.00 77.88 75 GLU A N 1
ATOM 545 C CA . GLU A 1 75 ? 8.999 -2.271 8.767 1.00 77.88 75 GLU A CA 1
ATOM 546 C C . GLU A 1 75 ? 10.243 -2.466 7.881 1.00 77.88 75 GLU A C 1
ATOM 548 O O . GLU A 1 75 ? 11.274 -1.828 8.086 1.00 77.88 75 GLU A O 1
ATOM 553 N N . LYS A 1 76 ? 10.181 -3.372 6.899 1.00 84.50 76 LYS A N 1
ATOM 554 C CA . LYS A 1 76 ? 11.338 -3.755 6.077 1.00 84.50 76 LYS A CA 1
ATOM 555 C C . LYS A 1 76 ? 11.386 -2.968 4.778 1.00 84.50 76 LYS A C 1
ATOM 557 O O . LYS A 1 76 ? 10.362 -2.771 4.134 1.00 84.50 76 LYS A O 1
ATOM 562 N N . ASP A 1 77 ? 12.591 -2.613 4.346 1.00 83.56 77 ASP A N 1
ATOM 563 C CA . ASP A 1 77 ? 12.806 -2.101 2.994 1.00 83.56 77 ASP A CA 1
ATOM 564 C C . ASP A 1 77 ? 12.448 -3.165 1.950 1.00 83.56 77 ASP A C 1
ATOM 566 O O . ASP A 1 77 ? 12.719 -4.360 2.112 1.00 83.56 77 ASP A O 1
ATOM 570 N N . LEU A 1 78 ? 11.833 -2.715 0.861 1.00 81.81 78 LEU A N 1
ATOM 571 C CA . LEU A 1 78 ? 11.285 -3.567 -0.181 1.00 81.81 78 LEU A CA 1
ATOM 572 C C . LEU A 1 78 ? 12.050 -3.324 -1.482 1.00 81.81 78 LEU A C 1
ATOM 574 O O . LEU A 1 78 ? 12.079 -2.209 -2.004 1.00 81.81 78 LEU A O 1
ATOM 578 N N . ASP A 1 79 ? 12.650 -4.382 -2.030 1.00 81.88 79 ASP A N 1
ATOM 579 C CA . ASP A 1 79 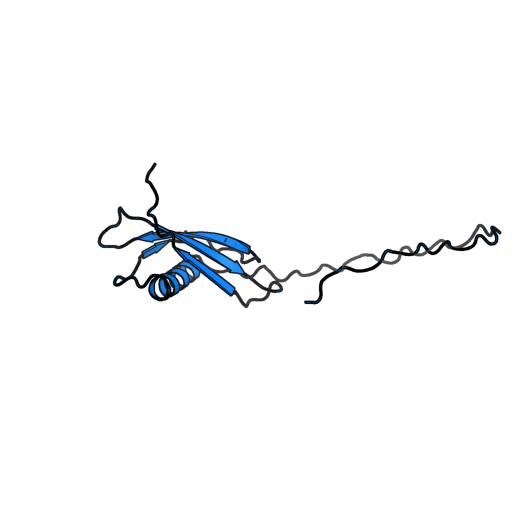? 13.167 -4.374 -3.400 1.00 81.88 79 ASP A CA 1
ATOM 580 C C . ASP A 1 79 ? 12.018 -4.178 -4.405 1.00 81.88 79 ASP A C 1
ATOM 582 O O . ASP A 1 79 ? 11.045 -4.933 -4.443 1.00 81.88 79 ASP A O 1
ATOM 586 N N . VAL A 1 80 ? 12.118 -3.164 -5.244 1.00 80.75 80 VAL A N 1
ATOM 587 C CA . VAL A 1 80 ? 11.121 -2.830 -6.251 1.00 80.75 80 VAL A CA 1
ATOM 588 C C . VAL A 1 80 ? 11.463 -3.575 -7.533 1.00 80.75 80 VAL A C 1
ATOM 590 O O . VAL A 1 80 ? 12.473 -3.313 -8.183 1.00 80.75 80 VAL A O 1
ATOM 593 N N . PHE A 1 81 ? 10.585 -4.488 -7.928 1.00 79.81 81 PHE A N 1
ATOM 594 C CA . PHE A 1 81 ? 10.606 -5.124 -9.239 1.00 79.81 81 PHE A CA 1
ATOM 595 C C . PHE A 1 81 ? 9.197 -5.123 -9.826 1.00 79.81 81 PHE A C 1
ATOM 597 O O . PHE A 1 81 ? 8.209 -4.993 -9.103 1.00 79.81 81 PHE A O 1
ATOM 604 N N . ALA A 1 82 ? 9.111 -5.217 -11.152 1.00 80.81 82 ALA A N 1
ATOM 605 C CA . ALA A 1 82 ? 7.845 -5.138 -11.866 1.00 80.81 82 ALA A CA 1
ATOM 606 C C . ALA A 1 82 ? 6.850 -6.209 -11.394 1.00 80.81 82 ALA A C 1
ATOM 608 O O . ALA A 1 82 ? 7.158 -7.400 -11.407 1.00 80.81 82 ALA A O 1
ATOM 609 N N . GLY A 1 83 ? 5.657 -5.765 -10.993 1.00 79.56 83 GLY A N 1
ATOM 610 C CA . GLY A 1 83 ? 4.569 -6.642 -10.568 1.00 79.56 83 GLY A CA 1
ATOM 611 C C . GLY A 1 83 ? 4.676 -7.122 -9.121 1.00 79.56 83 GLY A C 1
ATOM 612 O O . GLY A 1 83 ? 3.897 -7.985 -8.723 1.00 79.56 83 GLY A O 1
ATOM 613 N N . ARG A 1 84 ? 5.608 -6.587 -8.318 1.00 84.94 84 ARG A N 1
ATOM 614 C CA . ARG A 1 84 ? 5.654 -6.900 -6.886 1.00 84.94 84 ARG A CA 1
ATOM 615 C C . ARG A 1 84 ? 4.404 -6.346 -6.207 1.00 84.94 84 ARG A C 1
ATOM 617 O O . ARG A 1 84 ? 4.196 -5.137 -6.203 1.00 84.94 84 ARG A O 1
ATOM 624 N N . VAL A 1 85 ? 3.621 -7.226 -5.597 1.00 88.19 85 VAL A N 1
ATOM 625 C CA . VAL A 1 85 ? 2.474 -6.853 -4.765 1.00 88.19 85 VAL A CA 1
ATOM 626 C C . VAL A 1 85 ? 2.920 -6.790 -3.310 1.00 88.19 85 VAL A C 1
ATOM 628 O O . VAL A 1 85 ? 3.607 -7.689 -2.819 1.00 88.19 85 VAL A O 1
ATOM 631 N N . VAL A 1 86 ? 2.560 -5.706 -2.634 1.00 88.75 86 VAL A N 1
ATOM 632 C CA . VAL A 1 86 ? 2.777 -5.515 -1.202 1.00 88.75 86 VAL A CA 1
ATOM 633 C C . VAL A 1 86 ? 1.424 -5.290 -0.554 1.00 88.75 86 VAL A C 1
ATOM 635 O O . VAL A 1 86 ? 0.700 -4.384 -0.957 1.00 88.75 86 VAL A O 1
ATOM 638 N N . HIS A 1 87 ? 1.102 -6.116 0.435 1.00 90.56 87 HIS A N 1
ATOM 639 C CA . HIS A 1 87 ? -0.100 -5.956 1.242 1.00 90.56 87 HIS A CA 1
ATOM 640 C C . HIS A 1 87 ? 0.204 -5.012 2.404 1.00 90.56 87 HIS A C 1
ATOM 642 O O . HIS A 1 87 ? 1.196 -5.202 3.112 1.00 90.56 87 HIS A O 1
ATOM 648 N N . CYS A 1 88 ? -0.644 -4.008 2.577 1.00 90.62 88 CYS A N 1
ATOM 649 C CA . CYS A 1 88 ? -0.604 -3.049 3.665 1.00 90.62 88 CYS A CA 1
ATOM 650 C C . CYS A 1 88 ? -1.925 -3.099 4.429 1.00 90.62 88 CYS A C 1
ATOM 652 O O . CYS A 1 88 ? -2.994 -3.197 3.833 1.00 90.62 88 CYS A O 1
ATOM 654 N N . ASP A 1 89 ? -1.856 -2.978 5.745 1.00 92.12 89 ASP A N 1
ATOM 655 C CA . ASP A 1 89 ? -3.029 -2.822 6.590 1.00 92.12 89 ASP A CA 1
ATOM 656 C C . ASP A 1 89 ? -3.430 -1.351 6.649 1.00 92.12 89 ASP A C 1
ATOM 658 O O . ASP A 1 89 ? -2.590 -0.471 6.842 1.00 92.12 89 ASP A O 1
ATOM 662 N N . VAL A 1 90 ? -4.724 -1.082 6.487 1.00 88.88 90 VAL A N 1
ATOM 663 C CA . VAL A 1 90 ? -5.298 0.265 6.542 1.00 88.88 90 VAL A CA 1
ATOM 664 C C . VAL A 1 90 ? -6.411 0.296 7.579 1.00 88.88 90 VAL A C 1
ATOM 666 O O . VAL A 1 90 ? -7.346 -0.494 7.493 1.00 88.88 90 VAL A O 1
ATOM 669 N N . TRP A 1 91 ? -6.354 1.204 8.550 1.00 89.94 91 TRP A N 1
ATOM 670 C CA . TRP A 1 91 ? -7.393 1.322 9.581 1.00 89.94 91 TRP A CA 1
ATOM 671 C C . TRP A 1 91 ? -7.558 2.753 10.088 1.00 89.94 91 TRP A C 1
ATOM 673 O O . TRP A 1 91 ? -6.662 3.591 9.949 1.00 89.94 91 TRP A O 1
ATOM 683 N N . ASP A 1 92 ? -8.718 3.029 10.685 1.00 88.75 92 ASP A N 1
ATOM 684 C CA . ASP A 1 92 ? -9.007 4.301 11.350 1.00 88.75 92 ASP A CA 1
ATOM 685 C C . ASP A 1 92 ? -8.487 4.266 12.794 1.00 88.75 92 ASP A C 1
ATOM 687 O O . ASP A 1 92 ? -8.684 3.290 13.515 1.00 88.75 92 ASP A O 1
ATOM 691 N N . VAL A 1 93 ? -7.861 5.351 13.257 1.00 86.44 93 VAL A N 1
ATOM 692 C CA . VAL A 1 93 ? -7.472 5.512 14.668 1.00 86.44 93 VAL A CA 1
ATOM 693 C C . VAL A 1 93 ? -8.691 5.406 15.591 1.00 86.44 93 VAL A C 1
ATOM 695 O O . VAL A 1 93 ? -8.570 4.899 16.706 1.00 86.44 93 VAL A O 1
ATOM 698 N N . ALA A 1 94 ? -9.859 5.871 15.135 1.00 86.44 94 ALA A N 1
ATOM 699 C CA . ALA A 1 94 ? -11.107 5.797 15.890 1.00 86.44 94 ALA A CA 1
ATOM 700 C C . ALA A 1 94 ? -11.709 4.381 15.932 1.00 86.44 94 ALA A C 1
ATOM 702 O O . ALA A 1 94 ? -12.426 4.057 16.880 1.00 86.44 94 ALA A O 1
ATOM 703 N N . ASP A 1 95 ? -11.399 3.534 14.946 1.00 86.00 95 ASP A N 1
ATOM 704 C CA . ASP A 1 95 ? -11.837 2.139 14.879 1.00 86.00 95 ASP A CA 1
ATOM 705 C C . ASP A 1 95 ? -10.687 1.208 14.444 1.00 86.00 95 ASP A C 1
ATOM 707 O O . ASP A 1 95 ? -10.632 0.741 13.302 1.00 86.00 95 ASP A O 1
ATOM 711 N N . PRO A 1 96 ? -9.763 0.883 15.367 1.00 85.31 96 PRO A N 1
ATOM 712 C CA . PRO A 1 96 ? -8.620 0.022 15.073 1.00 85.31 96 PRO A CA 1
ATOM 713 C C . PRO A 1 96 ? -9.003 -1.457 14.906 1.00 85.31 96 PRO A C 1
ATOM 715 O O . PRO A 1 96 ? -8.136 -2.300 14.674 1.00 85.31 96 PRO A O 1
ATOM 718 N N . GLN A 1 97 ? -10.279 -1.817 15.091 1.00 85.31 97 GLN A N 1
ATOM 719 C CA . GLN A 1 97 ? -10.749 -3.186 14.874 1.00 85.31 97 GLN A CA 1
ATOM 720 C C . GLN A 1 97 ? -11.123 -3.431 13.412 1.00 85.31 97 GLN A C 1
ATOM 722 O O . GLN A 1 97 ? -11.034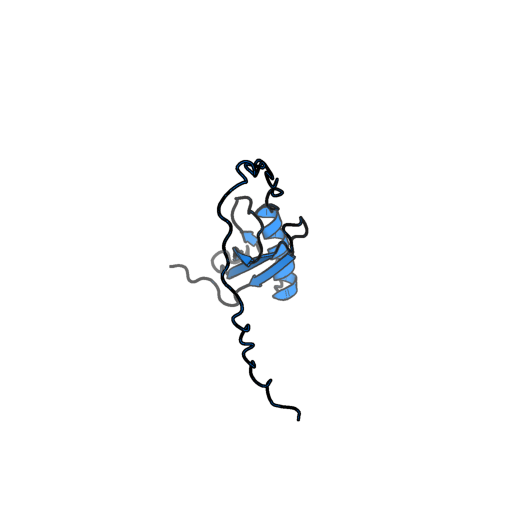 -4.574 12.953 1.00 85.31 97 GLN A O 1
ATOM 727 N N . THR A 1 98 ? -11.479 -2.377 12.677 1.00 87.19 98 THR A N 1
ATOM 728 C CA . THR A 1 98 ? -11.825 -2.450 11.258 1.00 87.19 98 THR A CA 1
ATOM 729 C C . THR A 1 98 ? -10.592 -2.175 10.402 1.00 87.19 98 THR A C 1
ATOM 731 O O . THR A 1 98 ? -10.253 -1.034 10.098 1.00 87.19 98 THR A O 1
ATOM 734 N N . VAL A 1 99 ? -9.919 -3.257 10.008 1.00 88.31 99 VAL A N 1
ATOM 735 C CA . VAL A 1 99 ? -8.721 -3.216 9.160 1.00 88.31 99 VAL A CA 1
ATOM 736 C C . VAL A 1 99 ? -9.091 -3.600 7.733 1.00 88.31 99 VAL A C 1
ATOM 738 O O . VAL A 1 99 ? -9.723 -4.631 7.520 1.00 88.31 99 VAL A O 1
ATOM 741 N N . TYR A 1 100 ? -8.674 -2.808 6.758 1.00 87.81 100 TYR A N 1
ATOM 742 C CA . TYR A 1 100 ? -8.807 -3.065 5.326 1.00 87.81 100 TYR A CA 1
ATOM 743 C C . TYR A 1 100 ? -7.461 -3.519 4.761 1.00 87.81 100 TYR A C 1
ATOM 745 O O . TYR A 1 100 ? -6.415 -3.053 5.215 1.00 87.81 100 TYR A O 1
ATOM 753 N N . ASP A 1 101 ? -7.480 -4.421 3.779 1.00 89.75 101 ASP A N 1
ATOM 754 C CA . ASP A 1 101 ? -6.273 -4.722 3.008 1.00 89.75 101 ASP A CA 1
ATOM 755 C C . ASP A 1 101 ? -6.070 -3.655 1.938 1.00 89.75 101 ASP A C 1
ATOM 757 O O . ASP A 1 101 ? -7.017 -3.248 1.262 1.00 89.75 101 ASP A O 1
ATOM 761 N N . ALA A 1 102 ? -4.837 -3.208 1.766 1.00 88.25 102 ALA A N 1
ATOM 762 C CA . ALA A 1 102 ? -4.439 -2.396 0.637 1.00 88.25 102 ALA A CA 1
ATOM 763 C C . ALA A 1 102 ? -3.317 -3.086 -0.123 1.00 88.25 102 ALA A C 1
ATOM 765 O O . ALA A 1 102 ? -2.275 -3.419 0.432 1.00 88.25 102 ALA A O 1
ATOM 766 N N . GLU A 1 103 ? -3.512 -3.256 -1.421 1.00 90.88 103 GLU A N 1
ATOM 767 C CA . GLU A 1 103 ? -2.514 -3.812 -2.316 1.00 90.88 103 GLU A CA 1
ATOM 768 C C . GLU A 1 103 ? -1.781 -2.674 -3.023 1.00 90.88 103 GLU A C 1
ATOM 770 O O . GLU A 1 103 ? -2.360 -1.909 -3.802 1.00 90.88 103 GLU A O 1
ATOM 775 N N . ALA A 1 104 ? -0.480 -2.571 -2.766 1.00 87.06 104 ALA A N 1
ATOM 776 C CA . ALA A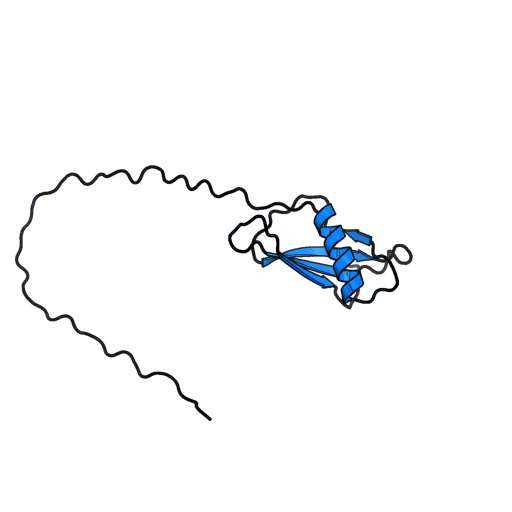 1 104 ? 0.427 -1.723 -3.517 1.00 87.06 104 ALA A CA 1
ATOM 777 C C . ALA A 1 104 ? 1.163 -2.565 -4.566 1.00 87.06 104 ALA A C 1
ATOM 779 O O . ALA A 1 104 ? 2.013 -3.397 -4.246 1.00 87.06 104 ALA A O 1
ATOM 780 N N . ILE A 1 105 ? 0.841 -2.333 -5.835 1.00 88.00 105 ILE A N 1
ATOM 781 C CA . ILE A 1 105 ? 1.500 -2.953 -6.982 1.00 88.00 105 ILE A CA 1
ATOM 782 C C . ILE A 1 105 ? 2.657 -2.053 -7.392 1.00 88.00 105 ILE A C 1
ATOM 784 O O . ILE A 1 105 ? 2.458 -0.960 -7.928 1.00 88.00 105 ILE A O 1
ATOM 788 N N . LEU A 1 106 ? 3.869 -2.520 -7.138 1.00 85.19 106 LEU A N 1
ATOM 789 C CA . LEU A 1 106 ? 5.103 -1.827 -7.455 1.00 85.19 106 LEU A CA 1
ATOM 790 C C . LEU A 1 106 ? 5.575 -2.176 -8.869 1.00 85.19 106 LEU A C 1
ATOM 792 O O . LEU A 1 106 ? 5.539 -3.329 -9.308 1.00 85.19 106 LEU A O 1
ATOM 796 N N . GLY A 1 107 ? 6.053 -1.163 -9.583 1.00 81.50 107 GLY A N 1
ATOM 797 C CA . GLY A 1 107 ? 6.614 -1.312 -10.915 1.00 81.50 107 GLY A CA 1
ATOM 798 C C . GLY A 1 107 ? 7.862 -0.465 -11.091 1.00 81.50 107 GLY A C 1
ATOM 799 O O . GLY A 1 107 ? 7.808 0.748 -10.926 1.00 81.50 107 GLY A O 1
ATOM 800 N N . ALA A 1 108 ? 8.965 -1.090 -11.484 1.00 77.62 108 ALA A N 1
ATOM 801 C CA . ALA A 1 108 ? 10.149 -0.401 -11.982 1.00 77.62 108 ALA A CA 1
ATOM 802 C C . ALA A 1 108 ? 10.308 -0.769 -13.463 1.00 77.62 108 ALA A C 1
ATOM 804 O O . ALA A 1 108 ? 10.956 -1.782 -13.754 1.00 77.62 108 ALA A O 1
ATOM 805 N N . PRO A 1 109 ? 9.672 -0.033 -14.400 1.00 65.06 109 PRO A N 1
ATOM 806 C CA . PRO A 1 109 ? 9.946 -0.234 -15.813 1.00 65.06 109 PRO A CA 1
ATOM 807 C C . PRO A 1 109 ? 11.456 -0.056 -16.009 1.00 65.06 109 PRO A C 1
ATOM 809 O O . PRO A 1 109 ? 12.056 0.929 -15.567 1.00 65.06 109 PRO A O 1
ATOM 812 N N . ASP A 1 110 ? 12.080 -1.088 -16.562 1.00 68.06 110 ASP A N 1
ATOM 813 C CA . ASP A 1 110 ? 13.495 -1.121 -16.942 1.00 68.06 110 ASP A CA 1
ATOM 814 C C . ASP A 1 110 ? 14.510 -1.167 -15.786 1.00 68.06 110 ASP A C 1
ATOM 816 O O . ASP A 1 110 ? 15.686 -0.864 -15.977 1.00 68.06 110 ASP A O 1
ATOM 820 N N . GLY A 1 111 ? 14.085 -1.539 -14.570 1.00 61.62 111 GLY A N 1
ATOM 821 C CA . GLY A 1 111 ? 14.976 -1.540 -13.396 1.00 61.62 111 GLY A CA 1
ATOM 822 C C . GLY A 1 111 ? 15.459 -0.135 -13.009 1.00 61.62 111 GLY A C 1
ATOM 823 O O . GLY A 1 111 ? 16.424 0.016 -12.262 1.00 61.62 111 GLY A O 1
ATOM 824 N N . SER A 1 112 ? 14.790 0.893 -13.537 1.00 67.12 112 SER A N 1
ATOM 825 C CA . SER A 1 112 ? 15.080 2.293 -13.261 1.00 67.12 112 SER A CA 1
ATOM 826 C C . SER A 1 112 ? 14.604 2.697 -11.863 1.00 67.12 112 SER A C 1
ATOM 828 O O . SER A 1 112 ? 13.733 2.068 -11.264 1.00 67.12 112 SER A O 1
ATOM 830 N N . THR A 1 113 ? 15.135 3.804 -11.345 1.00 66.94 113 THR A N 1
ATOM 831 C CA . THR A 1 113 ? 14.685 4.404 -10.077 1.00 66.94 113 THR A CA 1
ATOM 832 C C . THR A 1 113 ? 13.288 5.029 -10.164 1.00 66.94 113 THR A C 1
ATOM 834 O O . THR A 1 113 ? 12.759 5.495 -9.153 1.00 66.94 113 THR A O 1
ATOM 837 N N . ASN A 1 114 ? 12.664 5.036 -11.348 1.00 71.00 114 ASN A N 1
ATOM 838 C CA . ASN A 1 114 ? 11.303 5.519 -11.539 1.00 71.00 114 ASN A CA 1
ATOM 839 C C . ASN A 1 114 ? 10.309 4.450 -11.080 1.00 71.00 114 ASN A C 1
ATOM 841 O O . ASN A 1 114 ? 9.854 3.610 -11.855 1.00 71.00 114 ASN A O 1
ATOM 845 N N . ILE A 1 115 ? 9.977 4.491 -9.793 1.00 75.25 115 ILE 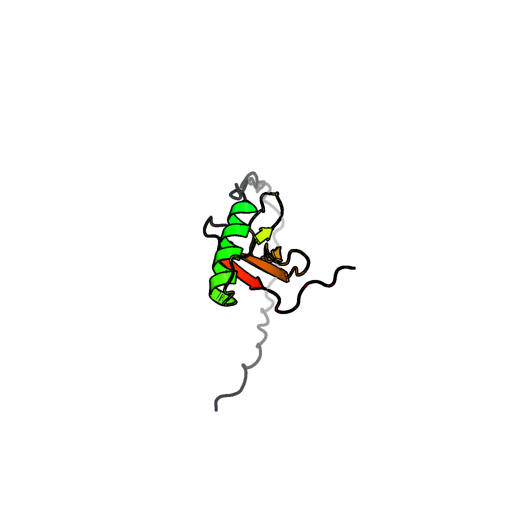A N 1
ATOM 846 C CA . ILE A 1 115 ? 9.018 3.574 -9.180 1.00 75.25 115 ILE A CA 1
ATOM 847 C C . ILE A 1 115 ? 7.599 4.044 -9.519 1.00 75.25 115 ILE A C 1
ATOM 849 O O . ILE A 1 115 ? 7.108 5.044 -8.989 1.00 75.25 115 ILE A O 1
ATOM 853 N N . SER A 1 116 ? 6.934 3.303 -10.398 1.00 81.19 116 SER A N 1
ATOM 854 C CA . SER A 1 116 ? 5.486 3.363 -10.601 1.00 81.19 116 SER A CA 1
ATOM 855 C C . SER A 1 116 ? 4.770 2.553 -9.521 1.00 81.19 116 SER A C 1
ATOM 857 O O . SER A 1 116 ? 5.273 1.523 -9.068 1.00 81.19 116 SER A O 1
ATOM 859 N N . MET A 1 117 ? 3.602 3.026 -9.085 1.00 83.62 117 MET A N 1
ATOM 860 C CA . MET A 1 117 ? 2.825 2.341 -8.059 1.00 83.62 117 MET A CA 1
ATOM 861 C C . MET A 1 117 ? 1.328 2.443 -8.332 1.00 83.62 117 MET A C 1
ATOM 863 O O . MET A 1 117 ? 0.781 3.541 -8.449 1.00 83.62 117 MET A O 1
ATOM 867 N N . GLY A 1 118 ? 0.670 1.290 -8.401 1.00 84.50 118 GLY A N 1
ATOM 868 C CA . GLY A 1 118 ? -0.779 1.176 -8.297 1.00 84.50 118 GLY A CA 1
ATOM 869 C C . GLY A 1 118 ? -1.162 0.876 -6.854 1.00 84.50 118 GLY A C 1
ATOM 870 O O . GLY A 1 118 ? -0.509 0.060 -6.219 1.00 84.50 118 GLY A O 1
ATOM 871 N N . VAL A 1 119 ? -2.201 1.527 -6.336 1.00 85.69 119 VAL A N 1
ATOM 872 C CA . VAL A 1 119 ? -2.765 1.210 -5.017 1.00 85.69 119 VAL A CA 1
ATOM 873 C C . VAL A 1 119 ? -4.234 0.867 -5.191 1.00 85.69 119 VAL A C 1
ATOM 875 O O . VAL A 1 119 ? -4.972 1.601 -5.871 1.00 85.69 119 VAL A O 1
ATOM 878 N N . TYR A 1 120 ? -4.617 -0.242 -4.576 1.00 85.50 120 TYR A N 1
ATOM 879 C CA . TYR A 1 120 ? -5.978 -0.722 -4.422 1.00 85.50 120 TYR A CA 1
ATOM 880 C C . TYR A 1 120 ? -6.259 -0.905 -2.931 1.00 85.50 120 TYR A C 1
ATOM 882 O O . TYR A 1 120 ? -5.377 -1.334 -2.198 1.00 85.50 120 TYR A O 1
ATOM 890 N N . VAL A 1 121 ? -7.453 -0.535 -2.478 1.00 83.31 121 VAL A N 1
ATOM 891 C CA . VAL A 1 121 ? -7.898 -0.764 -1.099 1.00 83.31 121 VAL A CA 1
ATOM 892 C C . VAL A 1 121 ? -9.156 -1.605 -1.182 1.00 83.31 121 VAL A C 1
ATOM 894 O O . VAL A 1 121 ? -10.087 -1.239 -1.907 1.00 83.31 121 VAL A O 1
ATOM 897 N N . ASP A 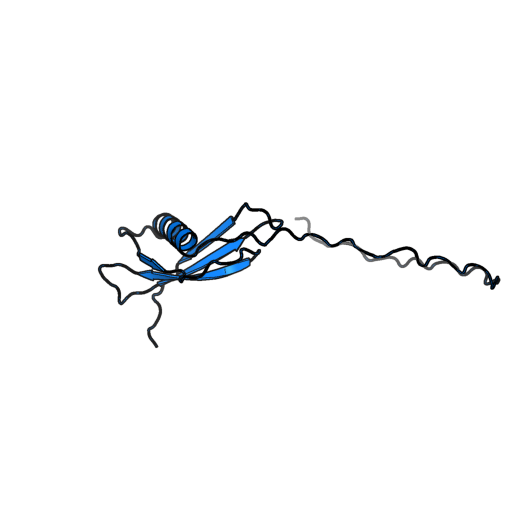1 122 ? -9.173 -2.717 -0.460 1.00 85.31 122 ASP A N 1
ATOM 898 C CA . ASP A 1 122 ? -10.331 -3.587 -0.386 1.00 85.31 122 ASP A CA 1
ATOM 899 C C . ASP A 1 122 ? -11.522 -2.836 0.208 1.00 85.31 122 ASP A C 1
ATOM 901 O O . ASP A 1 122 ? -11.424 -2.134 1.214 1.00 85.31 122 ASP A O 1
ATOM 905 N N . ALA A 1 123 ? -12.691 -3.028 -0.402 1.00 79.62 123 ALA A N 1
ATOM 906 C CA . ALA A 1 123 ? -13.941 -2.464 0.103 1.00 79.62 123 ALA A CA 1
ATOM 907 C C . ALA A 1 123 ? -14.466 -3.205 1.347 1.00 79.62 123 ALA A C 1
ATOM 909 O O . ALA A 1 123 ? -15.376 -2.722 2.020 1.00 79.62 123 ALA A O 1
ATOM 910 N N . VAL A 1 124 ? -13.932 -4.397 1.631 1.00 83.56 124 VAL A N 1
ATOM 911 C CA . VAL A 1 124 ? -14.371 -5.266 2.725 1.00 83.56 124 VAL A C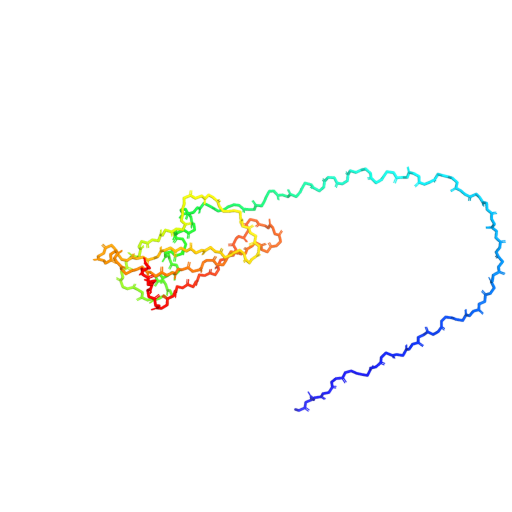A 1
ATOM 912 C C . VAL A 1 124 ? -13.252 -5.357 3.762 1.00 83.56 124 VAL A C 1
ATOM 914 O O . VAL A 1 124 ? -12.119 -5.663 3.392 1.00 83.56 124 VAL A O 1
ATOM 917 N N . PRO A 1 125 ? -13.539 -5.136 5.056 1.00 83.38 125 PRO A N 1
ATOM 918 C CA . PRO A 1 125 ? -12.529 -5.287 6.091 1.00 83.38 125 PRO A CA 1
ATOM 919 C C . PRO A 1 125 ? -12.098 -6.752 6.241 1.00 83.38 125 PRO A C 1
ATOM 921 O O . PRO A 1 125 ? -12.889 -7.688 6.067 1.00 83.38 125 PRO A O 1
ATOM 924 N N . LYS A 1 126 ? -10.835 -6.959 6.616 1.00 84.38 126 LYS A N 1
ATOM 925 C CA . LYS A 1 126 ? -10.260 -8.268 6.920 1.00 84.38 126 LYS A CA 1
ATOM 926 C C . LYS A 1 126 ? -11.069 -8.938 8.026 1.00 84.38 126 LYS A C 1
ATOM 928 O O . LYS A 1 126 ? -11.266 -8.388 9.110 1.00 84.38 126 LYS A O 1
ATOM 933 N N . LYS A 1 127 ? -11.494 -10.181 7.792 1.00 71.75 127 LYS A N 1
ATOM 934 C CA . LYS A 1 127 ? -12.017 -11.019 8.877 1.00 71.75 127 LYS A CA 1
ATOM 935 C C . LYS A 1 127 ? -10.850 -11.409 9.781 1.00 71.75 127 LYS A C 1
ATOM 937 O O . LYS A 1 127 ? -9.979 -12.158 9.340 1.00 71.75 127 LYS A O 1
ATOM 942 N N . ARG A 1 128 ? -10.847 -10.945 11.037 1.00 57.50 128 ARG A N 1
ATOM 943 C CA . ARG A 1 128 ? -9.981 -11.531 12.074 1.00 57.50 128 ARG A CA 1
ATOM 944 C C . ARG A 1 128 ? -10.313 -13.025 12.162 1.00 57.50 128 ARG A C 1
ATOM 946 O O . ARG A 1 128 ? -11.460 -13.373 12.440 1.00 57.50 128 ARG A O 1
ATOM 953 N N . ARG A 1 129 ? -9.346 -13.880 11.826 1.00 51.81 129 ARG A N 1
ATOM 954 C CA . ARG A 1 129 ? -9.412 -15.317 12.118 1.00 51.81 129 ARG A CA 1
ATOM 955 C C . ARG A 1 129 ? -9.044 -15.567 13.569 1.00 51.81 129 ARG A C 1
ATOM 957 O O . ARG A 1 129 ? -8.172 -14.828 14.074 1.00 51.81 129 ARG A O 1
#

Foldseek 3Di:
DDDDDDDDDDDDDDDDDDDDDDDDDDDDPPPDPPDPPVPPPQQQKDFQVNVQVVLQVVCCVPVVDPARKRKGQDGDIDRAAAQDWTWIWIDGPVCPPFIWIKIWGWHDVPSDNPIDIDIDIDPHGDDDD

Radius of gyration: 28.02 Å; chains: 1; bounding box: 59×45×69 Å

Sequence (129 aa):
MLDLHPPVALKARPSARRTVGWVALSLLSLGCLTGLFASQPPAPRISAAQLAERVRVVAMAKSGMSWTPVVDCGEKDLDVFAGRVVHCDVWDVADPQTVYDAEAILGAPDGSTNISMGVYVDAVPKKRR